Protein AF-A0A2W0EC08-F1 (afdb_monomer_lite)

Sequence (110 aa):
MDRSLLLPALLTALLLALLGGTSVMADSGVSSVNNATLLDSGAQYRGNFSVNQAAGDQQQQANVRAIAIGTEVGATTSVRQKITTPANPSMDATANIGGTSFSNGNGVLG

InterPro domains:
  IPR059846 Functional amyloid protein FapB/FapC [PF27129] (31-110)

Radius of gyration: 26.72 Å; chains: 1; bounding box: 32×33×91 Å

Organism: Pseudomonas jessenii (NCBI:txid77298)

Secondary structure (DSSP, 8-state):
--HHHHHHHHHHHHHHHHHHGGG-S--TTS--EEEEEEES-STT-EEEE------SSS-----------STT------------SPP-TT-EEEEEEETTTTTT-EEEE-

pLDDT: mean 82.64, std 11.62, range [51.81, 96.12]

Structure (mmCIF, N/CA/C/O backbone):
data_AF-A0A2W0EC08-F1
#
_entry.id   AF-A0A2W0EC08-F1
#
loop_
_atom_site.group_PDB
_atom_site.id
_atom_site.type_symbol
_atom_site.label_atom_id
_atom_site.label_alt_id
_atom_site.label_comp_id
_atom_site.label_asym_id
_atom_site.label_entity_id
_atom_site.label_seq_id
_atom_site.pdbx_PDB_ins_code
_atom_site.Cartn_x
_atom_site.Cartn_y
_atom_site.Cartn_z
_atom_site.occupancy
_atom_site.B_iso_or_equiv
_atom_site.auth_seq_id
_atom_site.auth_comp_id
_atom_site.auth_asym_id
_atom_site.auth_atom_id
_atom_site.pdbx_PDB_model_num
ATOM 1 N N . MET A 1 1 ? 2.772 18.674 -64.823 1.00 55.75 1 MET A N 1
ATOM 2 C CA . MET A 1 1 ? 2.874 17.567 -63.849 1.00 55.75 1 MET A CA 1
ATOM 3 C C . MET A 1 1 ? 1.646 16.693 -64.020 1.00 55.75 1 MET A C 1
ATOM 5 O O . MET A 1 1 ? 0.540 17.182 -63.811 1.00 55.75 1 MET A O 1
ATOM 9 N N . ASP A 1 2 ? 1.831 15.458 -64.483 1.00 58.56 2 ASP A N 1
ATOM 10 C CA . ASP A 1 2 ? 0.732 14.561 -64.849 1.00 58.56 2 ASP A CA 1
ATOM 11 C C . ASP A 1 2 ? -0.041 14.059 -63.626 1.00 58.56 2 ASP A C 1
ATOM 13 O O . ASP A 1 2 ? 0.507 13.458 -62.702 1.00 58.56 2 ASP A O 1
ATOM 17 N N . ARG A 1 3 ? -1.357 14.297 -63.635 1.00 60.72 3 ARG A N 1
ATOM 18 C CA . ARG A 1 3 ? -2.291 13.949 -62.549 1.00 60.72 3 ARG A CA 1
ATOM 19 C C . ARG A 1 3 ? -2.493 12.439 -62.379 1.00 60.72 3 ARG A C 1
ATOM 21 O O . ARG A 1 3 ? -2.953 12.013 -61.325 1.00 60.72 3 ARG A O 1
ATOM 28 N N . SER A 1 4 ? -2.113 11.640 -63.377 1.00 67.38 4 SER A N 1
ATOM 29 C CA . SER A 1 4 ? -2.175 10.172 -63.363 1.00 67.38 4 SER A CA 1
ATOM 30 C C . SER A 1 4 ? -1.125 9.520 -62.455 1.00 67.38 4 SER A C 1
ATOM 32 O O . SER A 1 4 ? -1.344 8.410 -61.980 1.00 67.38 4 SER A O 1
ATOM 34 N N . LEU A 1 5 ? -0.020 10.215 -62.159 1.00 63.25 5 LEU A N 1
ATOM 35 C CA . LEU A 1 5 ? 1.048 9.737 -61.266 1.00 63.25 5 LEU A CA 1
ATOM 36 C C . LEU A 1 5 ? 0.857 10.187 -59.807 1.00 63.25 5 LEU A C 1
ATOM 38 O O . LEU A 1 5 ? 1.445 9.609 -58.896 1.00 63.25 5 LEU A O 1
ATOM 42 N N . LEU A 1 6 ? 0.007 11.191 -59.571 1.00 67.19 6 LEU A N 1
ATOM 43 C CA . LEU A 1 6 ? -0.234 11.778 -58.248 1.00 67.19 6 LEU A CA 1
ATOM 44 C C . LEU A 1 6 ? -1.005 10.840 -57.304 1.00 67.19 6 LEU A C 1
ATOM 46 O O . LEU A 1 6 ? -0.690 10.772 -56.119 1.00 67.19 6 LEU A O 1
ATOM 50 N N . LEU A 1 7 ? -1.982 10.088 -57.819 1.00 71.50 7 LEU A N 1
ATOM 51 C CA . LEU A 1 7 ? -2.810 9.176 -57.022 1.00 71.50 7 LEU A CA 1
ATOM 52 C C . LEU A 1 7 ? -2.039 7.951 -56.473 1.00 71.50 7 LEU A C 1
ATOM 54 O O . LEU A 1 7 ? -2.122 7.707 -55.268 1.00 71.50 7 LEU A O 1
ATOM 58 N N . PRO A 1 8 ? -1.259 7.198 -57.281 1.00 76.44 8 PRO A N 1
ATOM 59 C CA . PRO A 1 8 ? -0.470 6.079 -56.760 1.00 76.44 8 PRO A CA 1
ATOM 60 C C . PRO A 1 8 ? 0.664 6.543 -55.837 1.00 76.44 8 PRO A C 1
ATOM 62 O O . PRO A 1 8 ? 0.962 5.864 -54.854 1.00 76.44 8 PRO A O 1
ATOM 65 N N . ALA A 1 9 ? 1.260 7.714 -56.090 1.00 76.88 9 ALA A N 1
ATOM 66 C CA . ALA A 1 9 ? 2.284 8.288 -55.218 1.00 76.88 9 ALA A CA 1
ATOM 67 C C . ALA A 1 9 ? 1.724 8.660 -53.834 1.00 76.88 9 ALA A C 1
ATOM 69 O O . ALA A 1 9 ? 2.335 8.333 -52.817 1.00 76.88 9 ALA A O 1
ATOM 70 N N . LEU A 1 10 ? 0.536 9.275 -53.784 1.00 79.50 10 LEU A N 1
ATOM 71 C CA . LEU A 1 10 ? -0.141 9.619 -52.532 1.00 79.50 10 LEU A CA 1
ATOM 72 C C . LEU A 1 10 ? -0.535 8.366 -51.735 1.00 79.50 10 LEU A C 1
ATOM 74 O O . LEU A 1 10 ? -0.337 8.319 -50.523 1.00 79.50 10 LEU A O 1
ATOM 78 N N . LEU A 1 11 ? -1.051 7.336 -52.414 1.00 82.00 11 LEU A N 1
ATOM 79 C CA . LEU A 1 11 ? -1.424 6.070 -51.782 1.00 82.00 11 LEU A CA 1
ATOM 80 C C . LEU A 1 11 ? -0.196 5.357 -51.201 1.00 82.00 11 LEU A C 1
ATOM 82 O O . LEU A 1 11 ? -0.218 4.930 -50.052 1.00 82.00 11 LEU A O 1
ATOM 86 N N . THR A 1 12 ? 0.900 5.294 -51.957 1.00 81.19 12 THR A N 1
ATOM 87 C CA . THR A 1 12 ? 2.156 4.683 -51.495 1.00 81.19 12 THR A CA 1
ATOM 88 C C . THR A 1 12 ? 2.728 5.430 -50.288 1.00 81.19 12 THR A C 1
ATOM 90 O O . THR A 1 12 ? 3.152 4.798 -49.323 1.00 81.19 12 THR A O 1
ATOM 93 N N . ALA A 1 13 ? 2.679 6.767 -50.296 1.00 81.62 13 ALA A N 1
ATOM 94 C CA . ALA A 1 13 ? 3.097 7.586 -49.160 1.00 81.62 13 ALA A CA 1
ATOM 95 C C . ALA A 1 13 ? 2.218 7.357 -47.917 1.00 81.62 13 ALA A C 1
ATOM 97 O O . ALA A 1 13 ? 2.739 7.269 -46.808 1.00 81.62 13 ALA A O 1
ATOM 98 N N . LEU A 1 14 ? 0.901 7.205 -48.096 1.00 81.62 14 LEU A N 1
ATOM 99 C CA . LEU A 1 14 ? -0.031 6.918 -47.006 1.00 81.62 14 LEU A CA 1
ATOM 100 C C . LEU A 1 14 ? 0.190 5.520 -46.408 1.00 81.62 14 LEU A C 1
ATOM 102 O O . LEU A 1 14 ? 0.179 5.381 -45.188 1.00 81.62 14 LEU A O 1
ATOM 106 N N . LEU A 1 15 ? 0.442 4.498 -47.236 1.00 80.56 15 LEU A N 1
ATOM 107 C CA . LEU A 1 15 ? 0.788 3.159 -46.747 1.00 80.56 15 LEU A CA 1
ATOM 108 C C . LEU A 1 15 ? 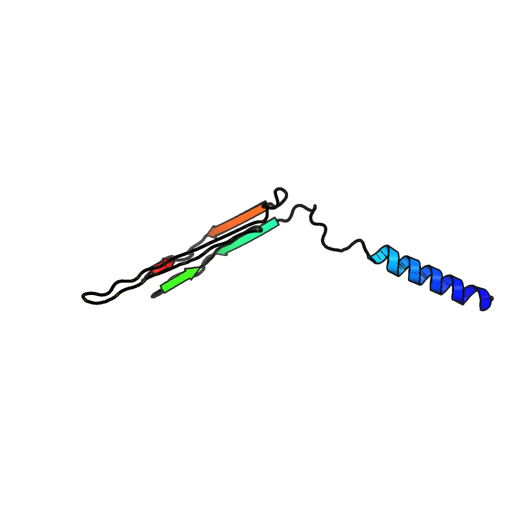2.132 3.155 -46.007 1.00 80.56 15 LEU A C 1
ATOM 110 O O . LEU A 1 15 ? 2.225 2.545 -44.946 1.00 80.56 15 LEU A O 1
ATOM 114 N N . LEU A 1 16 ? 3.151 3.863 -46.504 1.00 79.81 16 LEU A N 1
ATOM 115 C CA . LEU A 1 16 ? 4.429 4.006 -45.794 1.00 79.81 16 LEU A CA 1
ATOM 116 C C . LEU A 1 16 ? 4.265 4.728 -44.451 1.00 79.81 16 LEU A C 1
ATOM 118 O O . LEU A 1 16 ? 4.880 4.322 -43.470 1.00 79.81 16 LEU A O 1
ATOM 122 N N . ALA A 1 17 ? 3.418 5.758 -44.386 1.00 77.25 17 ALA A N 1
ATOM 123 C CA . ALA A 1 17 ? 3.110 6.452 -43.137 1.00 77.25 17 ALA A CA 1
ATOM 124 C C . ALA A 1 17 ? 2.361 5.550 -42.140 1.00 77.25 17 ALA A C 1
ATOM 126 O O . ALA A 1 17 ? 2.649 5.583 -40.945 1.00 77.25 17 ALA A O 1
ATOM 127 N N . LEU A 1 18 ? 1.438 4.711 -42.623 1.00 73.56 18 LEU A N 1
ATOM 128 C CA . LEU A 1 18 ? 0.657 3.803 -41.781 1.00 73.56 18 LEU A CA 1
ATOM 129 C C . LEU A 1 18 ? 1.491 2.615 -41.267 1.00 73.56 18 LEU A C 1
ATOM 131 O O . LEU A 1 18 ? 1.322 2.209 -40.121 1.00 73.56 18 LEU A O 1
ATOM 135 N N . LEU A 1 19 ? 2.416 2.090 -42.081 1.00 71.69 19 LEU A N 1
ATOM 136 C CA . LEU A 1 19 ? 3.337 1.011 -41.692 1.00 71.69 19 LEU A CA 1
ATOM 137 C C . LEU A 1 19 ? 4.536 1.518 -40.873 1.00 71.69 19 LEU A C 1
ATOM 139 O O . LEU A 1 19 ? 5.065 0.782 -40.048 1.00 71.69 19 LEU A O 1
ATOM 143 N N . GLY A 1 20 ? 4.970 2.764 -41.080 1.00 65.50 20 GLY A N 1
ATOM 144 C CA . GLY A 1 20 ? 6.049 3.389 -40.308 1.00 65.50 20 GLY A CA 1
ATOM 145 C C . GLY A 1 20 ? 5.620 3.875 -38.919 1.00 65.50 20 GLY A C 1
ATOM 146 O O . GLY A 1 20 ? 6.475 4.129 -38.075 1.00 65.50 20 GLY A O 1
ATOM 147 N N . GLY A 1 21 ? 4.311 3.996 -38.668 1.00 62.66 21 GLY A N 1
ATOM 148 C CA . GLY A 1 21 ? 3.753 4.475 -37.400 1.00 62.66 21 GLY A CA 1
ATOM 149 C C . GLY A 1 21 ? 3.605 3.417 -36.299 1.00 62.66 21 GLY A C 1
ATOM 150 O O . GLY A 1 21 ? 3.181 3.758 -35.197 1.00 62.66 21 GLY A O 1
ATOM 151 N N . THR A 1 22 ? 3.920 2.141 -36.553 1.00 58.06 22 THR A N 1
ATOM 152 C CA . THR A 1 22 ? 3.627 1.041 -35.610 1.00 58.06 22 THR A CA 1
ATOM 153 C C . THR A 1 22 ? 4.700 0.801 -34.543 1.00 58.06 22 THR A C 1
ATOM 155 O O . THR A 1 22 ? 4.546 -0.099 -33.724 1.00 58.06 22 THR A O 1
ATOM 158 N N . SER A 1 23 ? 5.785 1.577 -34.512 1.00 56.31 23 SER A N 1
ATOM 159 C CA . SER A 1 23 ? 6.916 1.364 -33.592 1.00 56.31 23 SER A CA 1
ATOM 160 C C . SER A 1 23 ? 6.782 2.046 -32.222 1.00 56.31 23 SER A C 1
ATOM 162 O O . SER A 1 23 ? 7.723 2.015 -31.436 1.00 56.31 23 SER A O 1
ATOM 164 N N . VAL A 1 24 ? 5.617 2.614 -31.887 1.00 57.59 24 VAL A N 1
ATOM 165 C CA . VAL A 1 24 ? 5.346 3.218 -30.563 1.00 57.59 24 VAL A CA 1
ATOM 166 C C . VAL A 1 24 ? 4.176 2.508 -29.876 1.00 57.59 24 VAL A C 1
ATOM 168 O O . VAL A 1 24 ? 3.247 3.120 -29.360 1.00 57.59 24 VAL A O 1
ATOM 171 N N . MET A 1 25 ? 4.193 1.177 -29.876 1.00 57.97 25 MET A N 1
ATOM 172 C CA . MET A 1 25 ? 3.458 0.420 -28.864 1.00 57.97 25 MET A CA 1
ATOM 173 C C . MET A 1 25 ? 4.453 0.067 -27.766 1.00 57.97 25 MET A C 1
ATOM 175 O O . MET A 1 25 ? 5.410 -0.647 -28.036 1.00 57.97 25 MET A O 1
ATOM 179 N N . ALA A 1 26 ? 4.240 0.657 -26.585 1.00 51.81 26 ALA A N 1
ATOM 180 C CA . ALA A 1 26 ? 4.913 0.415 -25.307 1.00 51.81 26 ALA A CA 1
ATOM 181 C C . ALA A 1 26 ? 6.015 -0.662 -25.351 1.00 51.81 26 ALA A C 1
ATOM 183 O O . ALA A 1 26 ? 5.737 -1.851 -25.199 1.00 51.81 26 ALA A O 1
ATOM 184 N N . ASP A 1 27 ? 7.261 -0.233 -25.558 1.00 53.62 27 ASP A N 1
ATOM 185 C CA . ASP A 1 27 ? 8.425 -1.108 -25.461 1.00 53.62 27 ASP A CA 1
ATOM 186 C C . ASP A 1 27 ? 8.585 -1.567 -24.004 1.00 53.62 27 ASP A C 1
ATOM 188 O O . ASP A 1 27 ? 9.030 -0.822 -23.131 1.00 53.62 27 ASP A O 1
ATOM 192 N N . SER A 1 28 ? 8.181 -2.809 -23.738 1.00 54.47 28 SER A N 1
ATOM 193 C CA . SER A 1 28 ? 8.327 -3.481 -22.446 1.00 54.47 28 SER A CA 1
ATOM 194 C C . SER A 1 28 ? 9.787 -3.781 -22.068 1.00 54.47 28 SER A C 1
ATOM 196 O O . SER A 1 28 ? 10.030 -4.247 -20.956 1.00 54.47 28 SER A O 1
ATOM 198 N N . GLY A 1 29 ? 10.745 -3.554 -22.979 1.00 54.81 29 GLY A N 1
ATOM 199 C CA . GLY A 1 29 ? 12.182 -3.740 -22.772 1.00 54.81 29 GLY A CA 1
ATOM 200 C C . GLY A 1 29 ? 12.933 -2.485 -22.316 1.00 54.81 29 GLY A C 1
ATOM 201 O O . GLY A 1 29 ? 14.093 -2.594 -21.914 1.00 54.81 29 GLY A O 1
ATOM 202 N N . VAL A 1 30 ? 12.303 -1.303 -22.331 1.00 64.62 30 VAL A N 1
ATOM 203 C CA . VAL A 1 30 ? 12.903 -0.095 -21.746 1.00 64.62 30 VAL A CA 1
ATOM 204 C C . VAL A 1 30 ? 12.875 -0.222 -20.230 1.00 64.62 30 VAL A C 1
ATOM 206 O O . VAL A 1 30 ? 11.839 -0.541 -19.644 1.00 64.62 30 VAL A O 1
ATOM 209 N N . SER A 1 31 ? 14.009 0.055 -19.581 1.00 70.06 31 SER A N 1
ATOM 210 C CA . SER A 1 31 ? 14.059 0.130 -18.123 1.00 70.06 31 SER A CA 1
ATOM 211 C C . SER A 1 31 ? 13.051 1.166 -17.623 1.00 70.06 31 SER A C 1
ATOM 213 O O . SER A 1 31 ? 13.175 2.362 -17.890 1.00 70.06 31 SER A O 1
ATOM 215 N N . SER A 1 32 ? 12.012 0.686 -16.945 1.00 76.81 32 SER A N 1
ATOM 216 C CA . SER A 1 32 ? 10.966 1.531 -16.385 1.00 76.81 32 SER A CA 1
ATOM 217 C C . SER A 1 32 ? 11.356 1.931 -14.970 1.00 76.81 32 SER A C 1
ATOM 219 O O . SER A 1 32 ? 11.532 1.065 -14.116 1.00 76.81 32 SER A O 1
ATOM 221 N N . VAL A 1 33 ? 11.428 3.233 -14.699 1.00 85.88 33 VAL A N 1
ATOM 222 C CA . VAL A 1 33 ? 11.553 3.753 -13.332 1.00 85.88 33 VAL A CA 1
ATOM 223 C C . VAL A 1 33 ? 10.152 3.907 -12.751 1.00 85.88 33 VAL A C 1
ATOM 225 O O . VAL A 1 33 ? 9.335 4.663 -13.275 1.00 85.88 33 VAL A O 1
ATOM 228 N N . ASN A 1 34 ? 9.857 3.182 -11.677 1.00 86.50 34 ASN A N 1
ATOM 229 C CA . ASN A 1 34 ? 8.588 3.251 -10.966 1.00 86.50 34 ASN A CA 1
ATOM 230 C C . ASN A 1 34 ? 8.859 3.726 -9.536 1.00 86.50 34 ASN A C 1
ATOM 232 O O . ASN A 1 34 ? 9.382 2.975 -8.716 1.00 86.50 34 ASN A O 1
ATOM 236 N N . ASN A 1 35 ? 8.542 4.990 -9.253 1.00 90.94 35 ASN A N 1
ATOM 237 C CA . ASN A 1 35 ? 8.794 5.596 -7.952 1.00 90.94 35 ASN A CA 1
ATOM 238 C C . ASN A 1 35 ? 7.488 6.012 -7.271 1.00 90.94 35 ASN A C 1
ATOM 240 O O . ASN A 1 35 ? 6.692 6.755 -7.847 1.00 90.94 35 ASN A O 1
ATOM 244 N N . ALA A 1 36 ? 7.311 5.594 -6.021 1.00 90.88 36 ALA A N 1
ATOM 245 C CA . ALA A 1 36 ? 6.221 6.032 -5.163 1.00 90.88 36 ALA A CA 1
ATOM 246 C C . ALA A 1 36 ? 6.793 6.782 -3.958 1.00 90.88 36 ALA A C 1
ATOM 248 O O . ALA A 1 36 ? 7.312 6.162 -3.032 1.00 90.88 36 ALA A O 1
ATOM 249 N N . THR A 1 37 ? 6.656 8.108 -3.928 1.00 93.56 37 THR A N 1
ATOM 250 C CA . THR A 1 37 ? 7.106 8.929 -2.794 1.00 93.56 37 THR A CA 1
ATOM 251 C C . THR A 1 37 ? 5.919 9.478 -2.014 1.00 93.56 37 THR A C 1
ATOM 253 O O . THR A 1 37 ? 5.088 10.191 -2.570 1.00 93.56 37 THR A O 1
ATOM 256 N N . LEU A 1 38 ? 5.891 9.217 -0.707 1.00 92.06 38 LEU A N 1
ATOM 257 C CA . LEU A 1 38 ? 5.121 9.996 0.258 1.00 92.06 38 LEU A CA 1
ATOM 258 C C . LEU A 1 38 ? 6.071 10.921 1.015 1.00 92.06 38 LEU A C 1
ATOM 260 O O . LEU A 1 38 ? 7.040 10.473 1.628 1.00 92.06 38 LEU A O 1
ATOM 264 N N . LEU A 1 39 ? 5.785 12.216 0.980 1.00 95.00 39 LEU A N 1
ATOM 265 C CA . LEU A 1 39 ? 6.530 13.232 1.711 1.00 95.00 39 LEU A CA 1
ATOM 266 C C . LEU A 1 39 ? 5.534 14.081 2.495 1.00 95.00 39 LEU A C 1
ATOM 268 O O . LEU A 1 39 ? 4.500 14.465 1.947 1.00 95.00 39 LEU A O 1
ATOM 272 N N . ASP A 1 40 ? 5.819 14.309 3.778 1.00 93.19 40 ASP A N 1
ATOM 273 C CA . ASP A 1 40 ? 5.003 15.132 4.684 1.00 93.19 40 ASP A CA 1
ATOM 274 C C . ASP A 1 40 ? 3.493 14.810 4.649 1.00 93.19 40 ASP A C 1
ATOM 276 O O . ASP A 1 40 ? 2.633 15.672 4.820 1.00 93.19 40 ASP A O 1
ATOM 280 N N . SER A 1 41 ? 3.155 13.543 4.406 1.00 92.25 41 SER A N 1
ATOM 281 C CA . SER A 1 41 ? 1.787 13.096 4.140 1.00 92.25 41 SER A CA 1
ATOM 282 C C . SER A 1 41 ? 1.167 12.432 5.365 1.00 92.25 41 SER A C 1
ATOM 284 O O . SER A 1 41 ? 1.830 11.708 6.103 1.00 92.25 41 SER A O 1
ATOM 286 N N . GLY A 1 42 ? -0.125 12.661 5.607 1.00 90.56 42 GLY A N 1
ATOM 287 C CA . GLY A 1 42 ? -0.829 12.056 6.747 1.00 90.56 42 GLY A CA 1
ATOM 288 C C . GLY A 1 42 ? -0.299 12.491 8.121 1.00 90.56 42 GLY A C 1
ATOM 289 O O . GLY A 1 42 ? -0.565 11.820 9.118 1.00 90.56 42 GLY A O 1
ATOM 290 N N . ALA A 1 43 ? 0.455 13.592 8.193 1.00 94.00 43 ALA A N 1
ATOM 291 C CA . ALA A 1 43 ? 0.831 14.198 9.463 1.00 94.00 43 ALA A CA 1
ATOM 292 C C . ALA A 1 43 ? -0.428 14.565 10.267 1.00 94.00 43 ALA A C 1
ATOM 294 O O . ALA A 1 43 ? -1.449 14.967 9.708 1.00 94.00 43 ALA A O 1
ATOM 295 N N . GLN A 1 44 ? -0.347 14.426 11.588 1.00 95.25 44 GLN A N 1
ATOM 296 C CA . GLN A 1 44 ? -1.426 14.734 12.530 1.00 95.25 44 GLN A CA 1
ATOM 297 C C . GLN A 1 44 ? -2.726 13.948 12.291 1.00 95.25 44 GLN A C 1
ATOM 299 O O . GLN A 1 44 ? -3.803 14.412 12.677 1.00 95.25 44 GLN A O 1
ATOM 304 N N . TYR A 1 45 ? -2.656 12.763 11.666 1.00 95.44 45 TYR A N 1
ATOM 305 C CA . TYR A 1 45 ? -3.849 11.946 11.436 1.00 95.44 45 TYR A CA 1
ATOM 306 C C . TYR A 1 45 ? -4.593 11.677 12.752 1.00 95.44 45 TYR A C 1
ATOM 308 O O . TYR A 1 45 ? -3.980 11.501 13.805 1.00 95.44 45 TYR A O 1
ATOM 316 N N . ARG A 1 46 ? -5.927 11.633 12.705 1.00 94.81 46 ARG A N 1
ATOM 317 C CA . ARG A 1 46 ? -6.766 11.258 13.850 1.00 94.81 46 ARG A CA 1
ATOM 318 C C . ARG A 1 46 ? -7.690 10.114 13.466 1.00 94.81 46 ARG A C 1
ATOM 320 O O . ARG A 1 46 ? -8.367 10.192 12.446 1.00 94.81 46 ARG A O 1
ATOM 327 N N . GLY A 1 47 ? -7.742 9.071 14.285 1.00 91.31 47 GLY A N 1
ATOM 328 C CA . GLY A 1 47 ? -8.550 7.882 14.018 1.00 91.31 47 GLY A CA 1
ATOM 329 C C . GLY A 1 47 ? -7.814 6.839 13.176 1.00 91.31 47 GLY A C 1
ATOM 330 O O . GLY A 1 47 ? -6.641 6.560 13.406 1.00 91.31 47 GLY A O 1
ATOM 331 N N . ASN A 1 48 ? -8.508 6.197 12.239 1.00 91.31 48 ASN A N 1
ATOM 332 C CA . ASN A 1 48 ? -7.907 5.184 11.374 1.00 91.31 48 ASN A CA 1
ATOM 333 C C . ASN A 1 48 ? -7.326 5.844 10.117 1.00 91.31 48 ASN A C 1
ATOM 335 O O . ASN A 1 48 ? -8.084 6.355 9.295 1.00 91.31 48 ASN A O 1
ATOM 339 N N . PHE A 1 49 ? -6.006 5.784 9.961 1.00 90.19 49 PHE A N 1
ATOM 340 C CA . PHE A 1 49 ? -5.324 6.146 8.727 1.00 90.19 49 PHE A CA 1
ATOM 341 C C . PHE A 1 49 ? -4.699 4.896 8.109 1.00 90.19 49 PHE A C 1
ATOM 343 O O . PHE A 1 49 ? -4.111 4.077 8.821 1.00 90.19 49 PHE A O 1
ATOM 350 N N . SER A 1 50 ? -4.814 4.746 6.789 1.00 91.19 50 SER A N 1
ATOM 351 C CA . SER A 1 50 ? -4.137 3.660 6.094 1.00 91.19 50 SER A CA 1
ATOM 352 C C . SER A 1 50 ? -3.715 4.022 4.678 1.00 91.19 50 SER A C 1
ATOM 354 O O . SER A 1 50 ? -4.441 4.727 3.977 1.00 91.19 50 SER A O 1
ATOM 356 N N . VAL A 1 51 ? -2.548 3.527 4.261 1.00 90.19 51 VAL A N 1
ATOM 357 C CA . VAL A 1 51 ? -1.999 3.732 2.918 1.00 90.19 51 VAL A CA 1
ATOM 358 C C . VAL A 1 51 ? -1.368 2.445 2.389 1.00 90.19 51 VAL A C 1
ATOM 360 O O . VAL A 1 51 ? -0.579 1.803 3.070 1.00 90.19 51 VAL A O 1
ATOM 363 N N . ASN A 1 52 ? -1.701 2.074 1.153 1.00 89.12 52 ASN A N 1
ATOM 364 C CA . ASN A 1 52 ? -0.967 1.051 0.410 1.00 89.12 52 ASN A CA 1
ATOM 365 C C . ASN A 1 52 ? 0.048 1.774 -0.473 1.00 89.12 52 ASN A C 1
ATOM 367 O O . ASN A 1 52 ? -0.345 2.436 -1.437 1.00 89.12 52 ASN A O 1
ATOM 371 N N . GLN A 1 53 ? 1.332 1.685 -0.138 1.00 86.56 53 GLN A N 1
ATOM 372 C CA . GLN A 1 53 ? 2.390 2.282 -0.946 1.00 86.56 53 GLN A CA 1
ATOM 373 C C . GLN A 1 53 ? 3.077 1.204 -1.774 1.00 86.56 53 GLN A C 1
ATOM 375 O O . GLN A 1 53 ? 3.851 0.401 -1.259 1.00 86.56 53 GLN A O 1
ATOM 380 N N . ALA A 1 54 ? 2.832 1.231 -3.078 1.00 86.88 54 ALA A N 1
ATOM 381 C CA . ALA A 1 54 ? 3.383 0.287 -4.032 1.00 86.88 54 ALA A CA 1
ATOM 382 C C . ALA A 1 54 ? 4.205 1.021 -5.091 1.00 86.88 54 ALA A C 1
ATOM 384 O O . ALA A 1 54 ? 3.717 1.965 -5.709 1.00 86.88 54 ALA A O 1
ATOM 385 N N . ALA A 1 55 ? 5.424 0.544 -5.315 1.00 85.50 55 ALA A N 1
ATOM 386 C CA . ALA A 1 55 ? 6.218 0.861 -6.488 1.00 85.50 55 ALA A CA 1
ATOM 387 C C . ALA A 1 55 ? 6.578 -0.440 -7.203 1.00 85.50 55 ALA A C 1
ATOM 389 O O . ALA A 1 55 ? 6.811 -1.475 -6.575 1.00 85.50 55 ALA A O 1
ATOM 390 N N . GLY A 1 56 ? 6.609 -0.373 -8.522 1.00 84.25 56 GLY A N 1
ATOM 391 C CA . GLY A 1 56 ? 6.839 -1.507 -9.402 1.00 84.25 56 GLY A CA 1
ATOM 392 C C . GLY A 1 56 ? 5.559 -2.177 -9.903 1.00 84.25 56 GLY A C 1
ATOM 393 O O . GLY A 1 56 ? 4.444 -1.815 -9.524 1.00 84.25 56 GLY A O 1
ATOM 394 N N . ASP A 1 57 ? 5.714 -3.146 -10.798 1.00 79.62 57 ASP A N 1
ATOM 395 C CA . ASP A 1 57 ? 4.642 -4.017 -11.243 1.00 79.62 57 ASP A CA 1
ATOM 396 C C . ASP A 1 57 ? 4.354 -5.122 -10.217 1.00 79.62 57 ASP A C 1
ATOM 398 O O . ASP A 1 57 ? 5.140 -5.415 -9.317 1.00 79.62 57 ASP A O 1
ATOM 402 N N . GLN A 1 58 ? 3.162 -5.711 -10.328 1.00 78.44 58 GLN A N 1
ATOM 403 C CA . GLN A 1 58 ? 2.796 -6.920 -9.580 1.00 78.44 58 GLN A CA 1
ATOM 404 C C . GLN A 1 58 ? 2.789 -6.730 -8.057 1.00 78.44 58 GLN A C 1
ATOM 406 O O . GLN A 1 58 ? 2.988 -7.664 -7.289 1.00 78.44 58 GLN A O 1
ATOM 411 N N . GLN A 1 59 ? 2.481 -5.520 -7.601 1.00 80.88 59 GLN A N 1
ATOM 412 C CA . GLN A 1 59 ? 2.277 -5.231 -6.189 1.00 80.88 59 GLN A CA 1
ATOM 413 C C . GLN A 1 59 ? 0.853 -5.629 -5.780 1.00 80.88 59 GLN A C 1
ATOM 415 O O . GLN A 1 59 ? -0.126 -5.027 -6.219 1.00 80.88 59 GLN A O 1
ATOM 420 N N . GLN A 1 60 ? 0.723 -6.646 -4.926 1.00 78.06 60 GLN A N 1
ATOM 421 C CA . GLN A 1 60 ? -0.517 -6.925 -4.199 1.00 78.06 60 GLN A CA 1
ATOM 422 C C . GLN A 1 60 ? -0.318 -6.567 -2.733 1.00 78.06 60 GLN A C 1
ATOM 424 O O . GLN A 1 60 ? 0.289 -7.319 -1.976 1.00 78.06 60 GLN A O 1
ATOM 429 N N . GLN A 1 61 ? -0.873 -5.432 -2.328 1.00 82.19 61 GLN A N 1
ATOM 430 C CA . GLN A 1 61 ? -0.897 -5.008 -0.933 1.00 82.19 61 GLN A CA 1
ATOM 431 C C . GLN A 1 61 ? -2.334 -5.060 -0.431 1.00 82.19 61 GLN A C 1
ATOM 433 O O . GLN A 1 61 ? -3.253 -4.566 -1.084 1.00 82.19 61 GLN A O 1
ATOM 438 N N . ALA A 1 62 ? -2.529 -5.728 0.700 1.00 82.44 62 ALA A N 1
ATOM 439 C CA . ALA A 1 62 ? -3.816 -5.830 1.359 1.00 82.44 62 ALA A CA 1
ATOM 440 C C . ALA A 1 62 ? -3.674 -5.272 2.774 1.00 82.44 62 ALA A C 1
ATOM 442 O O . ALA A 1 62 ? -3.258 -5.978 3.690 1.00 82.44 62 ALA A O 1
ATOM 443 N N . ASN A 1 63 ? -4.063 -4.013 2.957 1.00 83.38 63 ASN A N 1
ATOM 444 C CA . ASN A 1 63 ? -4.231 -3.440 4.285 1.00 83.38 63 ASN A CA 1
ATOM 445 C C . ASN A 1 63 ? -5.549 -3.937 4.870 1.00 83.38 63 ASN A C 1
ATOM 447 O O . ASN A 1 63 ? -6.632 -3.503 4.476 1.00 83.38 63 ASN A O 1
ATOM 451 N N . VAL A 1 64 ? -5.457 -4.886 5.798 1.00 84.12 64 VAL A N 1
ATOM 452 C CA . VAL A 1 64 ? -6.625 -5.495 6.429 1.00 84.12 64 VAL A CA 1
ATOM 453 C C . VAL A 1 64 ? -6.633 -5.181 7.909 1.00 84.12 64 VAL A C 1
ATOM 455 O O . VAL A 1 64 ? -5.636 -5.344 8.608 1.00 84.12 64 VAL A O 1
ATOM 458 N N . ARG A 1 65 ? -7.792 -4.732 8.391 1.00 85.31 65 ARG A N 1
ATOM 459 C CA . ARG A 1 65 ? -7.989 -4.375 9.788 1.00 85.31 65 ARG A CA 1
ATOM 460 C C . ARG A 1 65 ? -9.292 -4.957 10.310 1.00 85.31 65 ARG A C 1
ATOM 462 O O . ARG A 1 65 ? -10.355 -4.703 9.756 1.00 85.31 65 ARG A O 1
ATOM 469 N N . ALA A 1 66 ? -9.189 -5.709 11.397 1.00 85.94 66 ALA A N 1
ATOM 470 C CA . ALA A 1 66 ? -10.317 -6.236 12.148 1.00 85.94 66 ALA A CA 1
ATO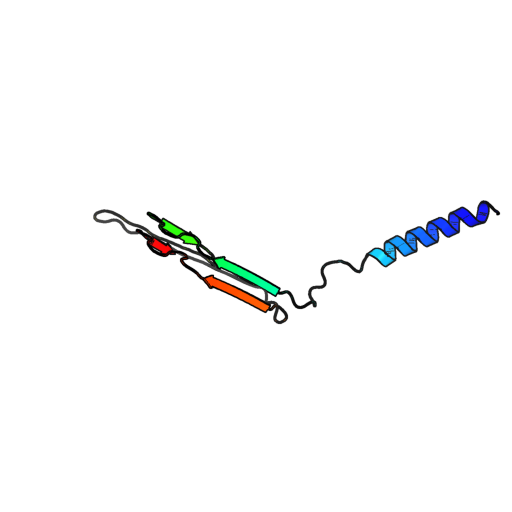M 471 C C . ALA A 1 66 ? -10.373 -5.491 13.489 1.00 85.94 66 ALA A C 1
ATOM 473 O O . ALA A 1 66 ? -9.403 -5.527 14.242 1.00 85.94 66 ALA A O 1
ATOM 474 N N . ILE A 1 67 ? -11.470 -4.785 13.771 1.00 84.81 67 ILE A N 1
ATOM 475 C CA . ILE A 1 67 ? -11.666 -4.056 15.033 1.00 84.81 67 ILE A CA 1
ATOM 476 C C . ILE A 1 67 ? -12.931 -4.596 15.697 1.00 84.81 67 ILE A C 1
ATOM 478 O O . ILE A 1 67 ? -14.010 -4.528 15.116 1.00 84.81 67 ILE A O 1
ATOM 482 N N . ALA A 1 68 ? -12.787 -5.106 16.918 1.00 89.38 68 ALA A N 1
ATOM 483 C CA . ALA A 1 68 ? -13.877 -5.493 17.806 1.00 89.38 68 ALA A CA 1
ATOM 484 C C . ALA A 1 68 ? -13.822 -4.614 19.064 1.00 89.38 68 ALA A C 1
ATOM 486 O O . ALA A 1 68 ? -12.755 -4.466 19.658 1.00 89.38 68 ALA A O 1
ATOM 487 N N . ILE A 1 69 ? -14.951 -4.012 19.455 1.00 85.44 69 ILE A N 1
ATOM 488 C CA . ILE A 1 69 ? -15.062 -3.132 20.631 1.00 85.44 69 ILE A CA 1
ATOM 489 C C . ILE A 1 69 ? -16.277 -3.573 21.453 1.00 85.44 69 ILE A C 1
ATOM 491 O O . ILE A 1 69 ? -17.396 -3.523 20.948 1.00 85.44 69 ILE A O 1
ATOM 495 N N . GLY A 1 70 ? -16.066 -3.996 22.704 1.00 89.75 70 GLY A N 1
ATOM 496 C CA . GLY A 1 70 ? -17.118 -4.476 23.614 1.00 89.75 70 GLY A CA 1
ATOM 497 C C . GL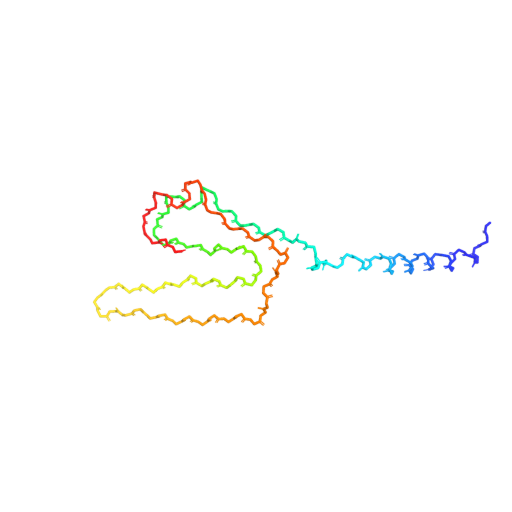Y A 1 70 ? -16.770 -5.809 24.291 1.00 89.75 70 GLY A C 1
ATOM 498 O O . GLY A 1 70 ? -15.707 -6.377 24.047 1.00 89.75 70 GLY A O 1
ATOM 499 N N . THR A 1 71 ? -17.656 -6.312 25.153 1.00 87.62 71 THR A N 1
ATOM 500 C CA . THR A 1 71 ? -17.561 -7.659 25.746 1.00 87.62 71 THR A CA 1
ATOM 501 C C . THR A 1 71 ? -18.083 -8.711 24.766 1.00 87.62 71 THR A C 1
ATOM 503 O O . THR A 1 71 ? -19.126 -8.504 24.158 1.00 87.62 71 THR A O 1
ATOM 506 N N . GLU A 1 72 ? -17.363 -9.830 24.625 1.00 81.88 72 GLU A N 1
ATOM 507 C CA . GLU A 1 72 ? -17.733 -10.995 23.786 1.00 81.88 72 GLU A CA 1
ATOM 508 C C . GLU A 1 72 ? -17.726 -10.777 22.258 1.00 81.88 72 GLU A C 1
ATOM 510 O O . GLU A 1 72 ? -18.300 -11.564 21.508 1.00 81.88 72 GLU A O 1
ATOM 515 N N . VAL A 1 73 ? -17.034 -9.751 21.755 1.00 80.94 73 VAL A N 1
ATOM 516 C CA . VAL A 1 73 ? -16.902 -9.506 20.306 1.00 80.94 73 VAL A CA 1
ATOM 517 C C . VAL A 1 73 ? -15.583 -10.037 19.750 1.00 80.94 73 VAL A C 1
ATOM 519 O O . VAL A 1 73 ? -14.507 -9.753 20.272 1.00 80.94 73 VAL A O 1
ATOM 522 N N . GLY A 1 74 ? -15.673 -10.775 18.643 1.00 85.94 74 GLY A N 1
ATOM 523 C CA . GLY A 1 74 ? -14.532 -11.239 17.857 1.00 85.94 74 GLY A CA 1
ATOM 524 C C . GLY A 1 74 ? -14.509 -10.582 16.479 1.00 85.94 74 GLY A C 1
ATOM 525 O O . GLY A 1 74 ? -15.550 -10.423 15.845 1.00 85.94 74 GLY A O 1
ATOM 526 N N . ALA A 1 75 ? -13.319 -10.221 16.002 1.00 89.69 75 ALA A N 1
ATOM 527 C CA . ALA A 1 75 ? -13.105 -9.785 14.628 1.00 89.69 75 ALA A CA 1
ATOM 528 C C . ALA A 1 75 ? -12.154 -10.773 13.944 1.00 89.69 75 ALA A C 1
ATOM 530 O O . ALA A 1 75 ? -11.053 -11.027 14.431 1.00 89.69 75 ALA A O 1
ATOM 531 N N . THR A 1 76 ? -12.585 -11.352 12.826 1.00 90.69 76 THR A N 1
ATOM 532 C CA . THR A 1 76 ? -11.800 -12.336 12.073 1.00 90.69 76 THR A CA 1
ATOM 533 C C . THR A 1 76 ? -11.605 -11.844 10.654 1.00 90.69 76 THR A C 1
ATOM 535 O O . THR A 1 76 ? -12.545 -11.382 10.010 1.00 90.69 76 THR A O 1
ATOM 538 N N . THR A 1 77 ? -10.382 -11.963 10.154 1.00 89.31 77 THR A N 1
ATOM 539 C CA . THR A 1 77 ? -10.030 -11.613 8.781 1.00 89.31 77 THR A CA 1
ATOM 540 C C . THR A 1 77 ? -9.404 -12.814 8.088 1.00 89.31 77 THR A C 1
ATOM 542 O O . THR A 1 77 ? -8.629 -13.565 8.676 1.00 89.31 77 THR A O 1
ATOM 545 N N . SER A 1 78 ? -9.757 -13.015 6.819 1.00 91.31 78 SER A N 1
ATOM 546 C CA . SER A 1 78 ? -9.108 -13.987 5.943 1.00 91.31 78 SER A CA 1
ATOM 547 C C . SER A 1 78 ? -8.689 -13.269 4.674 1.00 91.31 78 SER A C 1
ATOM 549 O O . SER A 1 78 ? -9.516 -12.654 4.002 1.00 91.31 78 SER A O 1
ATOM 551 N N . VAL A 1 79 ? -7.396 -13.321 4.367 1.00 90.44 79 VAL A N 1
ATOM 552 C CA . VAL A 1 79 ? -6.807 -12.645 3.213 1.00 90.44 79 VAL A CA 1
ATOM 553 C C . VAL A 1 79 ? -6.220 -13.705 2.297 1.00 90.44 79 VAL A C 1
ATOM 555 O O . VAL A 1 79 ? -5.419 -14.531 2.728 1.00 90.44 79 VAL A O 1
ATOM 558 N N . ARG A 1 80 ? -6.637 -13.699 1.029 1.00 89.50 80 ARG A N 1
ATOM 559 C CA . ARG A 1 80 ? -6.080 -14.561 -0.017 1.00 89.50 80 ARG A CA 1
ATOM 560 C C . ARG A 1 80 ? -5.538 -13.677 -1.128 1.00 89.50 80 ARG A C 1
ATOM 562 O O . ARG A 1 80 ? -6.309 -13.049 -1.843 1.00 89.50 80 ARG A O 1
ATOM 569 N N . GLN A 1 81 ? -4.221 -13.642 -1.258 1.00 85.88 81 GLN A N 1
ATOM 570 C CA . GLN A 1 81 ? -3.524 -12.931 -2.325 1.00 85.88 81 GLN A CA 1
ATOM 571 C C . GLN A 1 81 ? -2.929 -13.950 -3.292 1.00 85.88 81 GLN A C 1
ATOM 573 O O . GLN A 1 81 ? -2.491 -15.027 -2.882 1.00 85.88 81 GLN A O 1
ATOM 578 N N . LYS A 1 82 ? -2.965 -13.641 -4.588 1.00 89.31 82 LYS A N 1
ATOM 579 C CA . LYS A 1 82 ? -2.449 -14.517 -5.640 1.00 89.31 82 LYS A CA 1
ATOM 580 C C . LYS A 1 82 ? -1.915 -13.678 -6.790 1.00 89.31 82 LYS A C 1
ATOM 582 O O . LYS A 1 82 ? -2.688 -13.033 -7.495 1.00 89.31 82 LYS A O 1
ATOM 587 N N . ILE A 1 83 ? -0.612 -13.773 -7.020 1.00 87.31 83 ILE A N 1
ATOM 588 C CA . ILE A 1 83 ? 0.066 -13.269 -8.216 1.00 87.31 83 ILE A CA 1
ATOM 589 C C . ILE A 1 83 ? 0.467 -14.481 -9.057 1.00 87.31 83 ILE A C 1
ATOM 591 O O . ILE A 1 83 ? 0.861 -15.512 -8.517 1.00 87.31 83 ILE A O 1
ATOM 595 N N . THR A 1 84 ? 0.299 -14.387 -10.376 1.00 85.00 84 THR A N 1
ATOM 596 C CA . THR A 1 84 ? 0.615 -15.486 -11.318 1.00 85.00 84 THR A CA 1
ATOM 597 C C . THR A 1 84 ? 1.524 -15.062 -12.462 1.00 85.00 84 THR A C 1
ATOM 599 O O . THR A 1 84 ? 1.841 -15.864 -13.334 1.00 85.00 84 THR A O 1
ATOM 602 N N . THR A 1 85 ? 1.953 -13.809 -12.444 1.00 82.75 85 THR A N 1
ATOM 603 C CA . THR A 1 85 ? 2.900 -13.235 -13.390 1.00 82.75 85 THR A CA 1
ATOM 604 C C . THR A 1 85 ? 4.273 -13.113 -12.712 1.00 82.75 85 THR A C 1
ATOM 606 O O . THR A 1 85 ? 4.328 -13.061 -11.481 1.00 82.75 85 THR A O 1
ATOM 609 N N . PRO A 1 86 ? 5.378 -13.127 -13.472 1.00 80.56 86 PRO A N 1
ATOM 610 C CA . PRO A 1 86 ? 6.720 -12.849 -1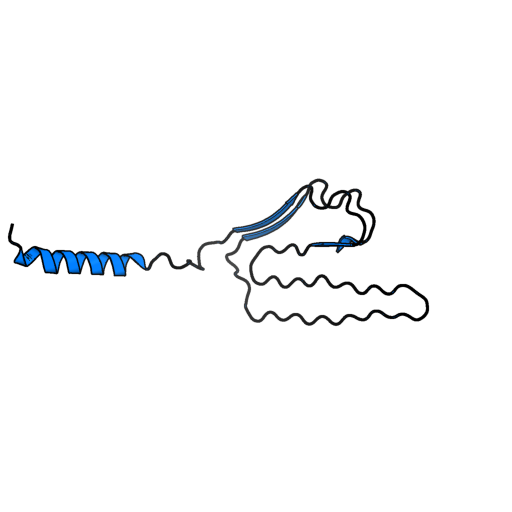2.958 1.00 80.56 86 PRO A CA 1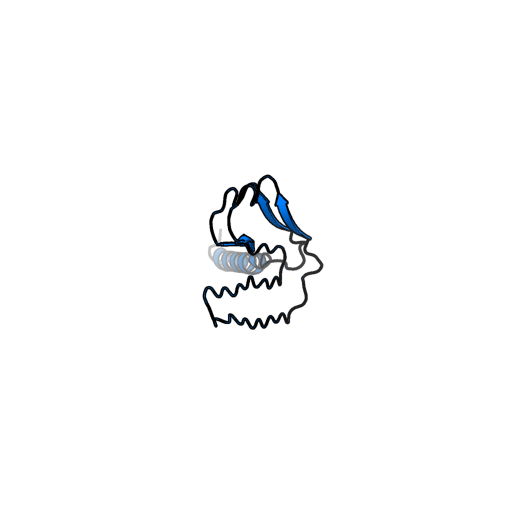
ATOM 611 C C . PRO A 1 86 ? 7.057 -11.354 -13.044 1.00 80.56 86 PRO A C 1
ATOM 613 O O . PRO A 1 86 ? 6.841 -10.760 -14.100 1.00 80.56 86 PRO A O 1
ATOM 616 N N . ALA A 1 87 ? 7.600 -10.768 -11.967 1.00 82.69 87 ALA A N 1
ATOM 617 C CA . ALA A 1 87 ? 8.033 -9.360 -11.877 1.00 82.69 87 ALA A CA 1
ATOM 618 C C . ALA A 1 87 ? 8.939 -8.945 -13.048 1.00 82.69 87 ALA A C 1
ATOM 620 O O . ALA A 1 87 ? 9.764 -9.749 -13.488 1.00 82.69 87 ALA A O 1
ATOM 621 N N . ASN A 1 88 ? 8.823 -7.702 -13.528 1.00 85.00 88 ASN A N 1
ATOM 622 C CA . ASN A 1 88 ? 9.724 -7.185 -14.560 1.00 85.00 88 ASN A CA 1
ATOM 623 C C . ASN A 1 88 ? 11.130 -6.934 -13.968 1.00 85.00 88 ASN A C 1
ATOM 625 O O . ASN A 1 88 ? 11.287 -6.013 -13.164 1.00 85.00 88 ASN A O 1
ATOM 629 N N . PRO A 1 89 ? 12.173 -7.691 -14.366 1.00 80.06 89 PRO A N 1
ATOM 630 C CA . PRO A 1 89 ? 13.513 -7.551 -13.792 1.00 80.06 89 PRO A CA 1
ATOM 631 C C . PRO A 1 89 ? 14.270 -6.310 -14.290 1.00 80.06 89 PRO A C 1
ATOM 633 O O . PRO A 1 89 ? 15.281 -5.939 -13.703 1.00 80.06 89 PRO A O 1
ATOM 636 N N . SER A 1 90 ? 13.816 -5.677 -15.374 1.00 84.44 90 SER A N 1
ATOM 637 C CA . SER A 1 90 ? 14.431 -4.475 -15.954 1.00 84.44 90 SER A CA 1
ATOM 638 C C . SER A 1 90 ? 13.903 -3.176 -15.336 1.00 84.44 90 SER A C 1
ATOM 640 O O . SER A 1 90 ? 14.311 -2.086 -15.740 1.00 84.44 90 SER A O 1
ATOM 642 N N . MET A 1 91 ? 12.980 -3.280 -14.383 1.00 86.75 91 MET A N 1
ATOM 643 C CA . MET A 1 91 ? 12.338 -2.157 -13.716 1.00 86.75 91 MET A CA 1
ATOM 644 C C . MET A 1 91 ? 13.125 -1.717 -12.479 1.00 86.75 91 MET A C 1
ATOM 646 O O . MET A 1 91 ? 13.474 -2.536 -11.630 1.00 86.75 91 MET A O 1
ATOM 650 N N . ASP A 1 92 ? 13.334 -0.411 -12.352 1.00 88.19 92 ASP A N 1
ATOM 651 C CA . ASP A 1 92 ? 13.859 0.213 -11.139 1.00 88.19 92 ASP A CA 1
ATOM 652 C C . ASP A 1 92 ? 12.676 0.706 -10.298 1.00 88.19 92 ASP A C 1
ATOM 654 O O . ASP A 1 92 ? 12.046 1.723 -10.608 1.00 88.19 92 ASP A O 1
ATOM 658 N N . ALA A 1 93 ? 12.306 -0.079 -9.287 1.00 90.50 93 ALA A N 1
ATOM 659 C CA . ALA A 1 93 ? 11.172 0.201 -8.418 1.00 90.50 93 ALA A CA 1
ATOM 660 C C . ALA A 1 93 ? 11.646 0.711 -7.054 1.00 90.50 93 ALA A C 1
ATOM 662 O O . ALA A 1 93 ? 12.322 -0.006 -6.317 1.00 90.50 93 ALA A O 1
ATOM 663 N N . THR A 1 94 ? 11.236 1.926 -6.686 1.00 91.94 94 THR A N 1
ATOM 664 C CA . THR A 1 94 ? 11.563 2.539 -5.392 1.00 91.94 94 THR A CA 1
ATOM 665 C C . THR A 1 94 ? 10.304 3.067 -4.712 1.00 91.94 94 THR A C 1
ATOM 667 O O . THR A 1 94 ? 9.496 3.764 -5.319 1.00 91.94 94 THR A O 1
ATOM 670 N N . ALA A 1 95 ? 10.134 2.763 -3.427 1.00 91.88 95 ALA A N 1
ATOM 671 C CA . ALA A 1 95 ? 9.108 3.368 -2.587 1.00 91.88 95 ALA A CA 1
ATOM 672 C C . ALA A 1 95 ? 9.784 4.103 -1.427 1.00 91.88 95 ALA A C 1
ATOM 674 O O . ALA A 1 95 ? 10.610 3.525 -0.723 1.00 91.88 95 ALA A O 1
ATOM 675 N N . ASN A 1 96 ? 9.442 5.376 -1.228 1.00 94.06 96 ASN A N 1
ATOM 676 C CA . ASN A 1 96 ? 10.019 6.202 -0.174 1.00 94.06 96 A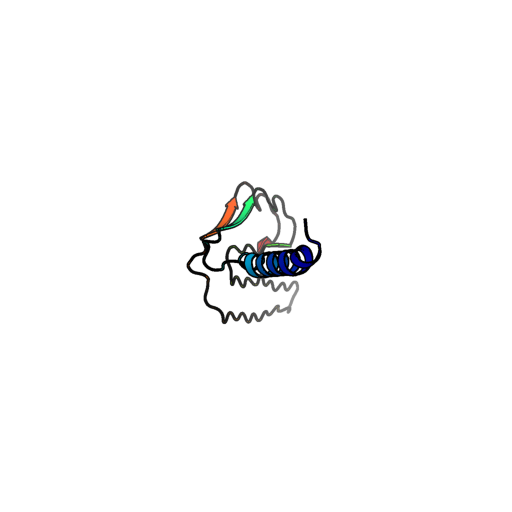SN A CA 1
ATOM 677 C C . ASN A 1 96 ? 8.930 6.880 0.659 1.00 94.06 96 ASN A C 1
ATOM 679 O O . ASN A 1 96 ? 8.035 7.520 0.110 1.00 94.06 96 ASN A O 1
ATOM 683 N N . ILE A 1 97 ? 9.037 6.791 1.982 1.00 92.75 97 ILE A N 1
ATOM 684 C CA . ILE A 1 97 ? 8.266 7.612 2.921 1.00 92.75 97 ILE A CA 1
ATOM 685 C C . ILE A 1 97 ? 9.259 8.521 3.629 1.00 92.75 97 ILE A C 1
ATOM 687 O O . ILE A 1 97 ? 10.210 8.042 4.240 1.00 92.75 97 ILE A O 1
ATOM 691 N N . GLY A 1 98 ? 9.056 9.829 3.534 1.00 94.44 98 GLY A N 1
ATOM 692 C CA . GLY A 1 98 ? 9.989 10.812 4.069 1.00 94.44 98 GLY A CA 1
ATOM 693 C C . GLY A 1 98 ? 9.316 11.973 4.785 1.00 94.44 98 GLY A C 1
ATOM 694 O O . GLY A 1 98 ? 8.085 12.092 4.841 1.00 94.44 98 GLY A O 1
ATOM 695 N N . GLY A 1 99 ? 10.164 12.865 5.296 1.00 96.12 99 GLY A N 1
ATOM 696 C CA . GLY A 1 99 ? 9.745 14.069 6.003 1.00 96.12 99 GLY A CA 1
ATOM 697 C C . GLY A 1 99 ? 8.995 13.737 7.290 1.00 96.12 99 GLY A C 1
ATOM 698 O O . GLY A 1 99 ? 9.345 12.819 8.027 1.00 96.12 99 GLY A O 1
ATOM 699 N N . THR A 1 100 ? 7.934 14.486 7.541 1.00 94.69 100 THR A N 1
ATOM 700 C CA . THR A 1 100 ? 7.056 14.375 8.708 1.00 94.69 100 THR A CA 1
ATOM 701 C C . THR A 1 100 ? 5.854 13.459 8.463 1.00 94.69 100 THR A C 1
ATOM 703 O O . THR A 1 100 ? 4.862 13.530 9.195 1.00 94.69 100 THR A O 1
ATOM 706 N N . SER A 1 101 ? 5.921 12.589 7.447 1.00 95.50 101 SER A N 1
ATOM 707 C CA . SER A 1 101 ? 4.820 11.682 7.113 1.00 95.50 101 SER A CA 1
ATOM 708 C C . SER A 1 101 ? 4.384 10.862 8.329 1.00 95.50 101 SER A C 1
ATOM 710 O O . SER A 1 101 ? 5.212 10.318 9.058 1.00 95.50 101 SER A O 1
ATOM 712 N N . PHE A 1 102 ? 3.075 10.827 8.573 1.00 95.56 102 PHE A N 1
ATOM 713 C CA . PHE A 1 102 ? 2.416 10.177 9.719 1.00 95.56 102 PHE A CA 1
ATOM 714 C C . PHE A 1 102 ? 2.894 10.602 11.116 1.00 95.56 102 PHE A C 1
ATOM 716 O O . PHE A 1 102 ? 2.511 9.992 12.118 1.00 95.56 102 PHE A O 1
ATOM 723 N N . SER A 1 103 ? 3.695 11.663 11.216 1.00 95.56 103 SER A N 1
ATOM 724 C CA . SER A 1 103 ? 4.120 12.216 12.500 1.00 95.56 103 SER A CA 1
ATOM 725 C C . SER A 1 103 ? 2.937 12.821 13.253 1.00 95.56 103 SER A C 1
ATOM 727 O O . SER A 1 103 ? 1.962 13.272 12.651 1.00 95.56 103 SER A O 1
ATOM 729 N N . ASN A 1 104 ? 3.029 12.878 14.583 1.00 96.00 104 ASN A N 1
ATOM 730 C CA . ASN A 1 104 ? 2.037 13.531 15.449 1.00 96.00 104 ASN A CA 1
ATOM 731 C C . ASN A 1 104 ? 0.596 12.997 15.306 1.00 96.00 104 ASN A C 1
ATOM 733 O O . ASN A 1 104 ? -0.358 13.686 15.666 1.00 96.00 104 ASN A O 1
ATOM 737 N N . GLY A 1 105 ? 0.425 11.791 14.762 1.00 94.94 105 GLY A N 1
ATOM 738 C CA . GLY A 1 105 ? -0.876 11.154 14.619 1.00 94.94 105 GLY A CA 1
ATOM 739 C C . GLY A 1 105 ? -1.398 10.541 15.918 1.00 94.94 105 GLY A C 1
ATOM 740 O O . GLY A 1 105 ? -0.637 10.178 16.813 1.00 94.94 105 GLY A O 1
ATOM 741 N N . ASN A 1 106 ? -2.718 10.412 16.012 1.00 94.88 106 ASN A N 1
ATOM 742 C CA . ASN A 1 106 ? -3.424 9.823 17.139 1.00 94.88 106 ASN A CA 1
ATOM 743 C C . ASN A 1 106 ? -4.503 8.860 16.632 1.00 94.88 106 ASN A C 1
ATOM 745 O O . ASN A 1 106 ? -5.522 9.273 16.082 1.00 94.88 106 ASN A O 1
ATOM 749 N N . GLY A 1 107 ? -4.282 7.565 16.815 1.00 91.69 107 GLY A N 1
ATOM 750 C CA . GLY A 1 107 ? -5.187 6.523 16.355 1.00 91.69 107 GLY A CA 1
ATOM 751 C C . GLY A 1 107 ? -4.398 5.348 15.802 1.00 91.69 107 GLY A C 1
ATOM 752 O O . GLY A 1 107 ? -3.357 4.999 16.348 1.00 91.69 107 GLY A O 1
ATOM 753 N N . VAL A 1 108 ? -4.889 4.725 14.736 1.00 90.56 108 VAL A N 1
ATOM 754 C CA . VAL A 1 108 ? -4.290 3.504 14.193 1.00 90.56 108 VAL A CA 1
ATOM 755 C C . VAL A 1 108 ? -3.860 3.731 12.743 1.00 90.56 108 VAL A C 1
ATOM 757 O O . VAL A 1 108 ? -4.708 3.939 11.870 1.00 90.56 108 VAL A O 1
ATOM 760 N N . LEU A 1 109 ? -2.550 3.647 12.511 1.00 90.44 109 LEU A N 1
ATOM 761 C CA . LEU A 1 109 ? -1.869 3.725 11.215 1.00 90.44 109 LEU A CA 1
ATOM 762 C C . LEU A 1 109 ? -1.655 2.317 10.639 1.00 90.44 109 LEU A C 1
ATOM 764 O O . LEU A 1 109 ? -1.272 1.417 11.384 1.00 90.44 109 LEU A O 1
ATOM 768 N N . GLY A 1 110 ? -1.927 2.122 9.345 1.00 85.94 110 GLY A N 1
ATOM 769 C CA . GLY A 1 110 ? -1.740 0.844 8.644 1.00 85.94 110 GLY A CA 1
ATOM 770 C C . GLY A 1 110 ? -1.229 1.004 7.229 1.00 85.94 110 GLY A C 1
ATOM 771 O O . GLY A 1 110 ? -1.850 1.790 6.482 1.00 85.94 110 GLY A O 1
#

Foldseek 3Di:
DDPVVVVVVVVVVVVCVVVVPPPPDDDLQAAAEWEAEAAPACAAAEAEDEDDTDTFPPDDDDDDDFDDDDPPDDTDDDDDDDDDDDGSPSYRTYYYYDDCHNPNYYYDYD